Protein AF-A0A974N8X6-F1 (afdb_monomer)

Mean predicted aligned error: 13.6 Å

Foldseek 3Di:
DDDDDDDDDDDDDDDDPDPDPPPDDDDDDDDDDDDDWDWDWFAFPDDDDRFTFTATDQDDDDDDRPPVVVLPQPVDQDPVHCRLVQLVQQLCQLVLDVDDDSGNHPSQLVSQLVSCVVQVHHRRSDDDPVSQQSTWGAGDPTRTIGGGDD

Solvent-accessible surface area (backbone atoms only — not comparable to full-atom values): 9497 Å² total; per-residue (Å²): 141,88,83,89,88,81,91,82,86,83,83,84,77,80,83,78,82,73,83,71,78,71,78,75,81,76,87,67,78,88,80,83,80,71,62,90,88,55,64,37,80,40,51,32,52,75,52,55,96,80,30,29,22,65,39,58,38,84,69,82,86,88,83,75,73,44,49,57,62,77,64,42,74,75,84,66,72,46,94,92,55,59,36,49,36,33,48,41,52,22,33,36,69,58,72,42,42,94,75,78,83,39,51,42,44,72,68,52,32,51,29,38,22,52,43,23,50,77,67,78,43,83,56,77,39,67,82,42,71,72,56,54,49,75,32,30,32,56,28,74,88,67,74,37,52,21,33,44,65,135

pLDDT: mean 70.8, std 20.34, range [33.16, 97.25]

Sequence (150 aa):
MSVLKRVSSILAAGVLIVAGVMPSTASAAGLPECNTGWSVAVRVVGGSSEPRAYVPGYYSSGGWSTRSCWLDEDGVPRPWRKEVERLQVGLYYSNAISSWDGYFGPGTRNALVNFQSASGLYPDGVYGPNTGSVMTWREIYGGAKGRWIW

Radius of gyration: 24.1 Å; Cα contacts (8 Å, |Δi|>4): 226; chains: 1; bounding box: 39×34×100 Å

Structure (mmCIF, N/CA/C/O backbone):
data_AF-A0A974N8X6-F1
#
_entry.id   AF-A0A974N8X6-F1
#
loop_
_atom_site.group_PDB
_atom_site.id
_atom_site.type_symbol
_atom_site.label_atom_id
_atom_site.label_alt_id
_atom_site.label_comp_id
_atom_site.label_asym_id
_atom_site.label_entity_id
_atom_site.label_seq_id
_atom_site.pdbx_PDB_ins_code
_atom_site.Cartn_x
_atom_site.Cartn_y
_atom_site.Cartn_z
_atom_site.occupancy
_atom_site.B_iso_or_equiv
_atom_site.auth_seq_id
_atom_site.auth_comp_id
_atom_site.auth_asym_id
_atom_site.auth_atom_id
_atom_site.pdbx_PDB_model_num
ATOM 1 N N . MET A 1 1 ? -8.084 -8.195 80.123 1.00 40.22 1 MET A N 1
ATOM 2 C CA . MET A 1 1 ? -7.384 -9.366 79.543 1.00 40.22 1 MET A CA 1
ATOM 3 C C . MET A 1 1 ? -8.491 -10.330 79.133 1.00 40.22 1 MET A C 1
ATOM 5 O O . MET A 1 1 ? -9.248 -10.706 80.006 1.00 40.22 1 MET A O 1
ATOM 9 N N . SER A 1 2 ? -8.824 -10.550 77.861 1.00 40.88 2 SER A N 1
ATOM 10 C CA . SER A 1 2 ? -7.984 -11.116 76.797 1.00 40.88 2 SER A CA 1
ATOM 11 C C . SER A 1 2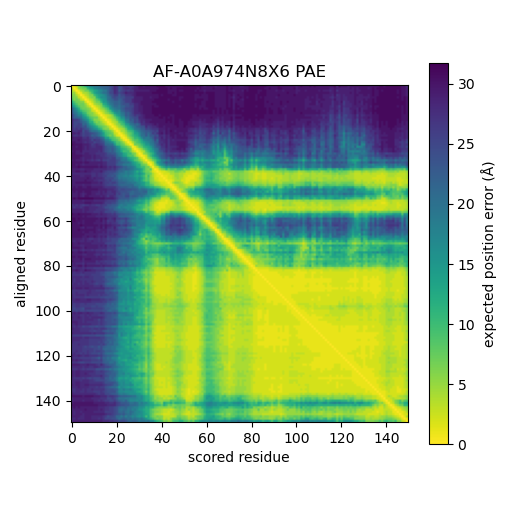 ? -8.536 -10.751 75.410 1.00 40.88 2 SER A C 1
ATOM 13 O O . SER A 1 2 ? -9.703 -10.413 75.255 1.00 40.88 2 SER A O 1
ATOM 15 N N . VAL A 1 3 ? -7.659 -10.820 74.418 1.00 36.00 3 VAL A N 1
ATOM 16 C CA . VAL A 1 3 ? -7.744 -10.253 73.069 1.00 36.00 3 VAL A CA 1
ATOM 17 C C . VAL A 1 3 ? -8.028 -11.341 72.003 1.00 36.00 3 VAL A C 1
ATOM 19 O O . VAL A 1 3 ? -7.472 -12.429 72.099 1.00 36.00 3 VAL A O 1
ATOM 22 N N . LEU A 1 4 ? -8.800 -10.968 70.963 1.00 41.47 4 LEU A N 1
ATOM 23 C CA . LEU A 1 4 ? -8.881 -11.469 69.563 1.00 41.47 4 LEU A CA 1
ATOM 24 C C . LEU A 1 4 ? -9.339 -12.907 69.218 1.00 41.47 4 LEU A C 1
ATOM 26 O O . LEU A 1 4 ? -8.750 -13.888 69.663 1.00 41.47 4 LEU A O 1
ATOM 30 N N . LYS A 1 5 ? -10.232 -12.972 68.203 1.00 33.16 5 LYS A N 1
ATOM 31 C CA . LYS A 1 5 ? -10.171 -13.704 66.893 1.00 33.16 5 LYS A CA 1
ATOM 32 C C . LYS A 1 5 ? -11.605 -14.108 66.477 1.00 33.16 5 LYS A C 1
ATOM 34 O O . LYS A 1 5 ? -12.352 -14.543 67.332 1.00 33.16 5 LYS A O 1
ATOM 39 N N . ARG A 1 6 ? -12.101 -14.060 65.236 1.00 42.81 6 ARG A N 1
ATOM 40 C CA . ARG A 1 6 ? -11.645 -13.710 63.877 1.00 42.81 6 ARG A CA 1
ATOM 41 C C . ARG A 1 6 ? -12.926 -13.466 63.050 1.00 42.81 6 ARG A C 1
ATOM 43 O O . ARG A 1 6 ? -13.922 -14.149 63.260 1.00 42.81 6 ARG A O 1
ATOM 50 N N . VAL A 1 7 ? -12.878 -12.511 62.128 1.00 45.28 7 VAL A N 1
ATOM 51 C CA . VAL A 1 7 ? -13.913 -12.217 61.120 1.00 45.28 7 VAL A CA 1
ATOM 52 C C . VAL A 1 7 ? -13.938 -13.332 60.066 1.00 45.28 7 VAL A C 1
ATOM 54 O O . VAL A 1 7 ? -12.864 -13.734 59.625 1.00 45.28 7 VAL A O 1
ATOM 57 N N . SER A 1 8 ? -15.122 -13.775 59.628 1.00 35.94 8 SER A N 1
ATOM 58 C CA . SER A 1 8 ? -15.296 -14.506 58.361 1.00 35.94 8 SER A CA 1
ATOM 59 C C . SER A 1 8 ? -16.607 -14.107 57.688 1.00 35.94 8 SER A C 1
ATOM 61 O O . SER A 1 8 ? -17.680 -14.611 58.007 1.00 35.94 8 SER A O 1
ATOM 63 N N . SER A 1 9 ? -16.486 -13.175 56.750 1.00 35.69 9 SER A N 1
ATOM 64 C CA . SER A 1 9 ? -17.490 -12.829 55.750 1.00 35.69 9 SER A CA 1
ATOM 65 C C . SER A 1 9 ? -17.514 -13.917 54.673 1.00 35.69 9 SER A C 1
ATOM 67 O O . SER A 1 9 ? -16.452 -14.287 54.175 1.00 35.69 9 SER A O 1
ATOM 69 N N . ILE A 1 10 ? -18.691 -14.393 54.262 1.00 46.09 10 ILE A N 1
ATOM 70 C CA . ILE A 1 10 ? -18.834 -15.150 53.010 1.00 46.09 10 ILE A CA 1
ATOM 71 C C . ILE A 1 10 ? -19.739 -14.343 52.081 1.00 46.09 10 ILE A C 1
ATOM 73 O O . ILE A 1 10 ? -20.940 -14.211 52.298 1.00 46.09 10 ILE A O 1
ATOM 77 N N . LEU A 1 11 ? -19.096 -13.764 51.069 1.00 37.53 11 LEU A N 1
ATOM 78 C CA . LEU A 1 11 ? -19.697 -13.156 49.890 1.00 37.53 11 LEU A CA 1
ATOM 79 C C . LEU A 1 11 ? -20.269 -14.262 48.995 1.00 37.53 11 LEU A C 1
ATOM 81 O O . LEU A 1 11 ? -19.533 -15.155 48.585 1.00 37.53 11 LEU A O 1
ATOM 85 N N . ALA A 1 12 ? -21.544 -14.164 48.629 1.00 38.56 12 ALA A N 1
ATOM 86 C CA . ALA A 1 12 ? -22.088 -14.856 47.466 1.00 38.56 12 ALA A CA 1
ATOM 87 C C . ALA A 1 12 ? -22.294 -13.815 46.357 1.00 38.56 12 ALA A C 1
ATOM 89 O O . ALA A 1 12 ? -23.355 -13.206 46.246 1.00 38.56 12 ALA A O 1
ATOM 90 N N . ALA A 1 13 ? -21.244 -13.552 45.577 1.00 41.78 13 ALA A N 1
ATOM 91 C CA . ALA A 1 13 ? -21.352 -12.764 44.355 1.00 41.78 13 ALA A CA 1
ATOM 92 C C . ALA A 1 13 ? -21.772 -13.700 43.215 1.00 41.78 13 ALA A C 1
ATOM 94 O O . ALA A 1 13 ? -21.025 -14.600 42.832 1.00 41.78 13 ALA A O 1
ATOM 95 N N . GLY A 1 14 ? -22.990 -13.503 42.708 1.00 41.00 14 GLY A N 1
ATOM 96 C CA . GLY A 1 14 ? -23.483 -14.176 41.512 1.00 41.00 14 GLY A CA 1
ATOM 97 C C . GLY A 1 14 ? -22.620 -13.822 40.303 1.00 41.00 14 GLY A C 1
ATOM 98 O O . GLY A 1 14 ? -22.371 -12.650 40.025 1.00 41.00 14 GLY A O 1
ATOM 99 N N . VAL A 1 15 ? -22.151 -14.842 39.590 1.00 42.75 15 VAL A N 1
ATOM 100 C CA . VAL A 1 15 ? -21.428 -14.681 38.328 1.00 42.75 15 VAL A CA 1
ATOM 101 C C . VAL A 1 15 ? -22.442 -14.317 37.243 1.00 42.75 15 VAL A C 1
ATOM 103 O O . VAL A 1 15 ? -23.232 -15.151 36.809 1.00 42.75 15 VAL A O 1
ATOM 106 N N . LEU A 1 16 ? -22.427 -13.055 36.813 1.00 42.53 16 LEU A N 1
ATOM 107 C CA . LEU A 1 16 ? -23.046 -12.619 35.565 1.00 42.53 16 LEU A CA 1
ATOM 108 C C . LEU A 1 16 ? -22.215 -13.173 34.403 1.00 42.53 16 LEU A C 1
ATOM 110 O O . LEU A 1 16 ? -21.053 -12.810 34.229 1.00 42.53 16 LEU A O 1
ATOM 114 N N . ILE A 1 17 ? -22.817 -14.059 33.612 1.00 45.81 17 ILE A N 1
ATOM 115 C CA . ILE A 1 17 ? -22.254 -14.520 32.344 1.00 45.81 17 ILE A CA 1
ATOM 116 C C . ILE A 1 17 ? -22.316 -13.334 31.377 1.00 45.81 17 ILE A C 1
ATOM 118 O O . ILE A 1 17 ? -23.362 -13.039 30.803 1.00 45.81 17 ILE A O 1
ATOM 122 N N . VAL A 1 18 ? -21.200 -12.625 31.209 1.00 46.56 18 VAL A N 1
ATOM 123 C CA . VAL A 1 18 ? -21.026 -11.730 30.063 1.00 46.56 18 VAL A CA 1
ATOM 124 C C . VAL A 1 18 ? -20.925 -12.633 28.840 1.00 46.56 18 VAL A C 1
ATOM 126 O O . VAL A 1 18 ? -19.990 -13.425 28.730 1.00 46.56 18 VAL A O 1
ATOM 129 N N . ALA A 1 19 ? -21.909 -12.545 27.944 1.00 47.06 19 ALA A N 1
ATOM 130 C CA . ALA A 1 19 ? -21.824 -13.114 26.609 1.00 47.06 19 ALA A CA 1
ATOM 131 C C . ALA A 1 19 ? -20.601 -12.497 25.920 1.00 47.06 19 ALA A C 1
ATOM 133 O O . ALA A 1 19 ? -20.641 -11.369 25.430 1.00 47.06 19 ALA A O 1
ATOM 134 N N . GLY A 1 20 ? -19.480 -13.213 25.980 1.00 40.81 20 GLY A N 1
ATOM 135 C CA . GLY A 1 20 ? -18.255 -12.843 25.301 1.00 40.81 20 GLY A CA 1
ATOM 136 C C . GLY A 1 20 ? -18.544 -12.786 23.813 1.00 40.81 20 GLY A C 1
ATOM 137 O O . GLY A 1 20 ? -18.838 -13.806 23.192 1.00 40.81 20 GLY A O 1
ATOM 138 N N . VAL A 1 21 ? -18.475 -11.585 23.249 1.00 49.91 21 VAL A N 1
ATOM 139 C CA . VAL A 1 21 ? -18.302 -11.413 21.812 1.00 49.91 21 VAL A CA 1
ATOM 140 C C . VAL A 1 21 ? -17.025 -12.173 21.478 1.00 49.91 21 VAL A C 1
ATOM 142 O O . VAL A 1 21 ? -15.939 -11.792 21.915 1.00 49.91 21 VAL A O 1
ATOM 145 N N . MET A 1 22 ? -17.164 -13.314 20.806 1.00 52.12 22 MET A N 1
ATOM 146 C CA . MET A 1 22 ? -16.017 -14.094 20.367 1.00 52.12 22 MET A CA 1
ATOM 147 C C . MET A 1 22 ? -15.179 -13.179 19.465 1.00 52.12 22 MET A C 1
ATOM 149 O O . MET A 1 22 ? -15.739 -12.637 18.506 1.00 52.12 22 MET A O 1
ATOM 153 N N . PRO A 1 23 ? -13.879 -12.960 19.730 1.00 47.97 23 PRO A N 1
AT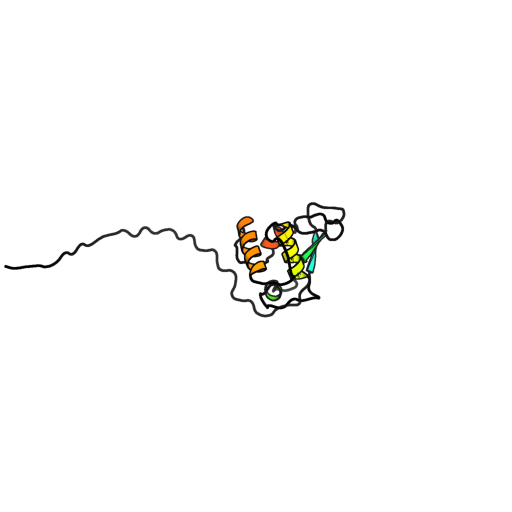OM 154 C CA . PRO A 1 23 ? -13.026 -12.34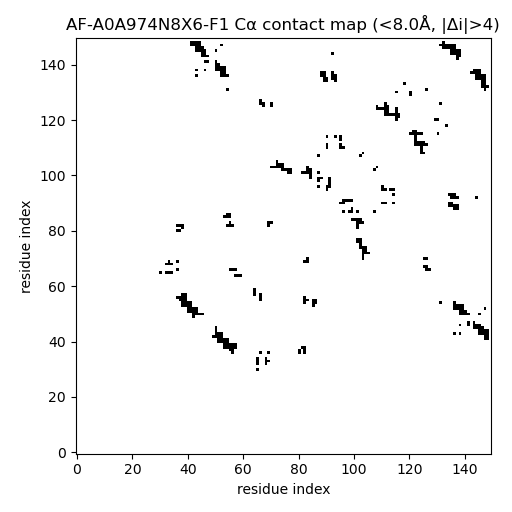7 18.731 1.00 47.97 23 PRO A CA 1
ATOM 155 C C . PRO A 1 23 ? -13.075 -13.249 17.498 1.00 47.97 23 PRO A C 1
ATOM 157 O O . PRO A 1 23 ? -12.805 -14.449 17.573 1.00 47.97 23 PRO A O 1
ATOM 160 N N . SER A 1 24 ? -13.514 -12.664 16.385 1.00 49.12 24 SER A N 1
ATOM 161 C CA . SER A 1 24 ? -13.488 -13.259 15.054 1.00 49.12 24 SER A CA 1
ATOM 162 C C . SER A 1 24 ? -12.180 -14.018 14.859 1.00 49.12 24 SER A C 1
ATOM 164 O O . SER A 1 24 ? -11.107 -13.482 15.141 1.00 49.12 24 SER A O 1
ATOM 166 N N . THR A 1 25 ? -12.300 -15.272 14.429 1.00 44.34 25 THR A N 1
ATOM 167 C CA . THR A 1 25 ? -11.205 -16.217 14.205 1.00 44.34 25 THR A CA 1
ATOM 168 C C . THR A 1 25 ? -9.977 -15.534 13.615 1.00 44.34 25 THR A C 1
ATOM 170 O O . THR A 1 25 ? -10.066 -14.887 12.573 1.00 44.34 25 THR A O 1
ATOM 173 N N . ALA A 1 26 ? -8.855 -15.704 14.310 1.00 44.62 26 ALA A N 1
ATOM 174 C CA . ALA A 1 26 ? -7.534 -15.232 13.938 1.00 44.62 26 ALA A CA 1
ATOM 175 C C . ALA A 1 26 ? -7.227 -15.435 12.445 1.00 44.62 26 ALA A C 1
ATOM 177 O O . ALA A 1 26 ? -7.424 -16.523 11.897 1.00 44.62 26 ALA A O 1
ATOM 178 N N . SER A 1 27 ? -6.678 -14.401 11.809 1.00 46.91 27 SER A N 1
ATOM 179 C CA . SER A 1 27 ? -6.047 -14.520 10.498 1.00 46.91 27 SER A CA 1
ATOM 180 C C . SER A 1 27 ? -4.794 -15.397 10.622 1.00 46.91 27 SER A C 1
ATOM 182 O O . SER A 1 27 ? -3.779 -14.953 11.140 1.00 46.91 27 SER A O 1
ATOM 184 N N . ALA A 1 28 ? -4.935 -16.649 10.180 1.00 40.69 28 ALA A N 1
ATOM 185 C CA . ALA A 1 28 ? -3.938 -17.591 9.661 1.00 40.69 28 ALA A CA 1
ATOM 186 C C . ALA A 1 28 ? -2.553 -17.687 10.344 1.00 40.69 28 ALA A C 1
ATOM 188 O O . ALA A 1 28 ? -1.730 -16.775 10.301 1.00 40.69 28 ALA A O 1
ATOM 189 N N . ALA A 1 29 ? -2.248 -18.896 10.834 1.00 37.62 29 ALA A N 1
ATOM 190 C CA . ALA A 1 29 ? -0.882 -19.387 11.007 1.00 37.62 29 ALA A CA 1
ATOM 191 C C . ALA A 1 29 ? -0.024 -19.062 9.768 1.00 37.62 29 ALA A C 1
ATOM 193 O O . ALA A 1 29 ? -0.511 -19.169 8.640 1.00 37.62 29 ALA A O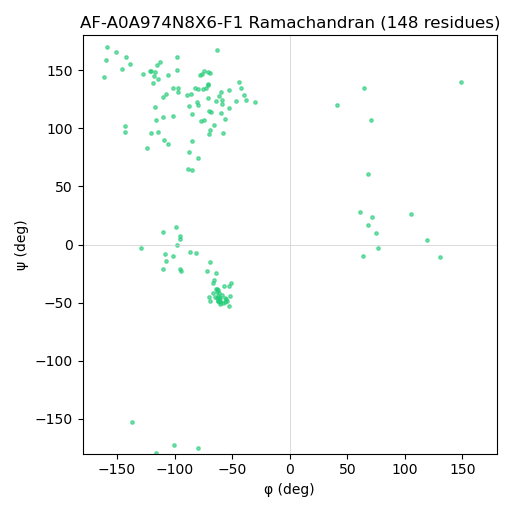 1
ATOM 194 N N . GLY A 1 30 ? 1.230 -18.655 9.998 1.00 43.19 30 GLY A N 1
ATOM 195 C CA . GLY A 1 30 ? 2.163 -18.238 8.949 1.00 43.19 30 GLY A CA 1
ATOM 196 C C . GLY A 1 30 ? 2.178 -19.225 7.785 1.00 43.19 30 GLY A C 1
ATOM 197 O O . GLY A 1 30 ? 2.379 -20.423 7.986 1.00 43.19 30 GLY A O 1
ATOM 198 N N . LEU A 1 31 ? 1.901 -18.729 6.578 1.00 39.66 31 LEU A N 1
ATOM 199 C CA . LEU A 1 31 ? 1.796 -19.583 5.403 1.00 39.66 31 LEU A CA 1
ATOM 200 C C . LEU A 1 31 ? 3.181 -19.814 4.779 1.00 39.66 31 LEU A C 1
ATOM 202 O O . LEU A 1 31 ? 3.903 -18.843 4.540 1.00 39.66 31 LEU A O 1
ATOM 206 N N . PRO A 1 32 ? 3.548 -21.078 4.507 1.00 46.06 32 PRO A N 1
ATOM 207 C CA . PRO A 1 32 ? 4.811 -21.438 3.890 1.00 46.06 32 PRO A CA 1
ATOM 208 C C . PRO A 1 32 ? 4.799 -21.191 2.370 1.00 46.06 32 PRO A C 1
ATOM 210 O O . PRO A 1 32 ? 3.790 -21.380 1.696 1.00 46.06 32 PRO A O 1
ATOM 213 N N . GLU A 1 33 ? 5.984 -20.808 1.889 1.00 43.88 33 GLU A N 1
ATOM 214 C CA . GLU A 1 33 ? 6.475 -20.677 0.508 1.00 43.88 33 GLU A CA 1
ATOM 215 C C . GLU A 1 33 ? 5.927 -19.538 -0.373 1.00 43.88 33 GLU A C 1
ATOM 217 O O . GLU A 1 33 ? 4.823 -19.534 -0.907 1.00 43.88 33 GLU A O 1
ATOM 222 N N . CYS A 1 34 ? 6.814 -18.563 -0.569 1.00 49.28 34 CYS A N 1
ATOM 223 C CA . CYS A 1 34 ? 6.620 -17.313 -1.280 1.00 49.28 34 CYS A CA 1
ATOM 224 C C . CYS A 1 34 ? 6.706 -17.451 -2.809 1.00 49.28 34 CYS A C 1
ATOM 226 O O . CYS A 1 34 ? 7.763 -17.780 -3.342 1.00 49.28 34 CYS A O 1
ATOM 228 N N . ASN A 1 35 ? 5.636 -17.103 -3.538 1.00 44.19 35 ASN A N 1
ATOM 229 C CA . ASN A 1 35 ? 5.619 -17.084 -5.011 1.00 44.19 35 ASN A CA 1
ATOM 230 C C . ASN A 1 35 ? 5.867 -15.682 -5.600 1.00 44.19 35 ASN A C 1
ATOM 232 O O . ASN A 1 35 ? 5.256 -14.711 -5.172 1.00 44.19 35 ASN A O 1
ATOM 236 N N . THR A 1 36 ? 6.735 -15.620 -6.616 1.00 48.12 36 THR A N 1
ATOM 237 C CA . THR A 1 36 ? 7.201 -14.504 -7.460 1.00 48.12 36 THR A CA 1
ATOM 238 C C . THR A 1 36 ? 6.212 -13.352 -7.719 1.00 48.12 36 THR A C 1
ATOM 240 O O . THR A 1 36 ? 5.113 -13.516 -8.237 1.00 48.12 36 THR A O 1
ATOM 243 N N . GLY A 1 37 ? 6.650 -12.150 -7.338 1.00 55.91 37 GLY A N 1
ATOM 244 C CA . GLY A 1 37 ? 5.891 -10.906 -7.277 1.00 55.91 37 GLY A CA 1
ATOM 245 C C . GLY A 1 37 ? 5.746 -10.151 -8.595 1.00 55.91 37 GLY A C 1
ATOM 246 O O . GLY A 1 37 ? 6.707 -9.939 -9.337 1.00 55.91 37 GLY A O 1
ATOM 247 N N . TRP A 1 38 ? 4.506 -9.730 -8.814 1.00 65.56 38 TRP A N 1
ATOM 248 C CA . TRP A 1 38 ? 4.046 -8.934 -9.937 1.00 65.56 38 TRP A CA 1
ATOM 249 C C . TRP A 1 38 ? 3.055 -7.881 -9.428 1.00 65.56 38 TRP A C 1
ATOM 251 O O . TRP A 1 38 ? 2.366 -8.088 -8.427 1.00 65.56 38 TRP A O 1
ATOM 261 N N . SER A 1 39 ? 2.915 -6.775 -10.155 1.00 75.50 39 SER A N 1
ATOM 262 C CA . SER A 1 39 ? 1.745 -5.892 -10.081 1.00 75.50 39 SER A CA 1
ATOM 263 C C . SER A 1 39 ? 0.770 -6.203 -11.197 1.00 75.50 39 SER A C 1
ATOM 265 O O . SER A 1 39 ? 1.194 -6.538 -12.302 1.00 75.50 39 SER A O 1
ATOM 267 N N . VAL A 1 40 ? -0.513 -5.975 -10.954 1.00 78.56 40 VAL A N 1
ATOM 268 C CA . VAL A 1 40 ? -1.553 -6.134 -11.974 1.00 78.56 40 VAL A CA 1
ATOM 269 C C . VAL A 1 40 ? -2.181 -4.785 -12.291 1.00 78.56 40 VAL A C 1
ATOM 271 O O . VAL A 1 40 ? -2.341 -3.940 -11.407 1.00 78.56 40 VAL A O 1
ATOM 274 N N . ALA A 1 41 ? -2.502 -4.569 -13.566 1.00 83.31 41 ALA A N 1
ATOM 275 C CA . ALA A 1 41 ? -3.290 -3.422 -13.987 1.00 83.31 41 ALA A CA 1
ATOM 276 C C . ALA A 1 41 ? -4.769 -3.728 -13.738 1.00 83.31 41 ALA A C 1
ATOM 278 O O . ALA A 1 41 ? -5.298 -4.708 -14.261 1.00 83.31 41 ALA A O 1
ATOM 279 N N . VAL A 1 42 ? -5.434 -2.887 -12.955 1.00 82.00 42 VAL A N 1
ATOM 280 C CA . VAL A 1 42 ? -6.848 -3.044 -12.606 1.00 82.00 42 VAL A CA 1
ATOM 281 C C . VAL A 1 42 ? -7.648 -1.841 -13.055 1.00 82.00 42 VAL A C 1
ATOM 283 O O . VAL A 1 42 ? -7.122 -0.731 -13.085 1.00 82.00 42 VAL A O 1
ATOM 286 N N . ARG A 1 43 ? -8.921 -2.051 -13.394 1.00 85.12 43 ARG A N 1
ATOM 287 C CA . ARG A 1 43 ? -9.839 -0.955 -13.708 1.00 85.12 43 ARG A CA 1
ATOM 288 C C . ARG A 1 43 ? -10.208 -0.211 -12.426 1.00 85.12 43 ARG A C 1
ATOM 290 O O . ARG A 1 43 ? -10.556 -0.842 -11.434 1.00 85.12 43 ARG A O 1
ATOM 297 N N . VAL A 1 44 ? -10.181 1.113 -12.450 1.00 84.56 44 VAL A N 1
ATOM 298 C CA . VAL A 1 44 ? -10.629 1.953 -11.339 1.00 84.56 44 VAL A CA 1
ATOM 299 C C . VAL A 1 44 ? -11.840 2.787 -11.741 1.00 84.56 44 VAL A C 1
ATOM 301 O O . VAL A 1 44 ? -12.069 3.061 -12.915 1.00 84.56 44 VAL A O 1
ATOM 304 N N . VAL A 1 45 ? -12.650 3.164 -10.760 1.00 80.31 45 VAL A N 1
ATOM 305 C CA . VAL A 1 45 ? -13.757 4.109 -10.929 1.00 80.31 45 VAL A CA 1
ATOM 306 C C . VAL A 1 45 ? -13.272 5.488 -10.501 1.00 80.31 45 VAL A C 1
ATOM 308 O O . VAL A 1 45 ? -12.710 5.614 -9.410 1.00 80.31 45 VAL A O 1
ATOM 311 N N . GLY A 1 46 ? -13.520 6.507 -11.330 1.00 73.50 46 GLY A N 1
ATOM 312 C CA . GLY A 1 46 ? -13.265 7.910 -10.983 1.00 73.50 46 GLY A CA 1
ATOM 313 C C . GLY A 1 46 ? -12.260 8.679 -11.851 1.00 73.50 46 GLY A C 1
ATOM 314 O O . GLY A 1 46 ? -12.027 9.842 -11.535 1.00 73.50 46 GLY A O 1
ATOM 315 N N . GLY A 1 47 ? -11.699 8.111 -12.928 1.00 63.50 47 GLY A N 1
ATOM 316 C CA . GLY A 1 47 ? -10.844 8.879 -13.851 1.00 63.50 47 GLY A CA 1
ATOM 317 C C . GLY A 1 47 ? -11.071 8.624 -15.343 1.00 63.50 47 GLY A C 1
ATOM 318 O O . GLY A 1 47 ? -12.211 8.403 -15.756 1.00 63.50 47 GLY A O 1
ATOM 319 N N . SER A 1 48 ? -10.034 8.829 -16.164 1.00 63.44 48 SER A N 1
ATOM 320 C CA . SER A 1 48 ? -10.167 9.132 -17.604 1.00 63.44 48 SER A CA 1
ATOM 321 C C . SER A 1 48 ? -10.428 7.898 -18.486 1.00 63.44 48 SER A C 1
ATOM 323 O O . SER A 1 48 ? -10.654 6.799 -17.990 1.00 63.44 48 SER A O 1
ATOM 325 N N . SER A 1 49 ? -10.462 8.068 -19.816 1.00 59.94 49 SER A N 1
ATOM 326 C CA . SER A 1 49 ? -10.612 6.968 -20.780 1.00 59.94 49 SER A CA 1
ATOM 327 C C . SER A 1 49 ? -9.561 5.878 -20.523 1.00 59.94 49 SER A C 1
ATOM 329 O O . SER A 1 49 ? -8.369 6.145 -20.627 1.00 59.94 49 SER A O 1
ATOM 331 N N . GLU A 1 50 ? -10.028 4.670 -20.189 1.00 66.69 50 GLU A N 1
ATOM 332 C CA . GLU A 1 50 ? -9.242 3.532 -19.671 1.00 66.69 50 GLU A CA 1
ATOM 333 C C . GLU A 1 50 ? -8.659 3.742 -18.261 1.00 66.69 50 GLU A C 1
ATOM 335 O O . GLU A 1 50 ? -7.442 3.644 -18.068 1.00 66.69 50 GLU A O 1
ATOM 340 N N . PRO A 1 51 ? -9.515 3.949 -17.242 1.00 74.38 51 PRO A N 1
ATOM 341 C CA . PRO A 1 51 ? -9.063 4.249 -1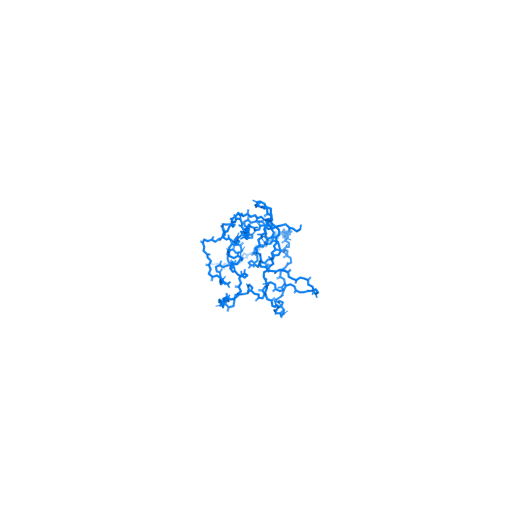5.893 1.00 74.38 51 PRO A CA 1
ATOM 342 C C . PRO A 1 51 ? -8.432 2.988 -15.308 1.00 74.38 51 PRO A C 1
ATOM 344 O O . PRO A 1 51 ? -9.118 2.078 -14.838 1.00 74.38 51 PRO A O 1
ATOM 347 N N . ARG A 1 52 ? -7.111 2.875 -15.423 1.00 85.44 52 ARG A N 1
ATOM 348 C CA . ARG A 1 52 ? -6.333 1.740 -14.932 1.00 85.44 52 ARG A CA 1
ATOM 349 C C . ARG A 1 52 ? -5.340 2.211 -13.894 1.00 85.44 52 ARG A C 1
ATOM 351 O O . ARG A 1 52 ? -4.678 3.221 -14.104 1.00 85.44 52 ARG A O 1
ATOM 358 N N . ALA A 1 53 ? -5.182 1.439 -12.828 1.00 86.88 53 ALA A N 1
ATOM 359 C CA . ALA A 1 53 ? -4.131 1.618 -11.835 1.00 86.88 53 ALA A CA 1
ATOM 360 C C . ALA A 1 53 ? -3.277 0.354 -11.735 1.00 86.88 53 ALA A C 1
ATOM 362 O O . ALA A 1 53 ? -3.777 -0.755 -11.931 1.00 86.88 53 ALA A O 1
ATOM 363 N N . TYR A 1 54 ? -1.995 0.509 -11.400 1.00 85.00 54 TYR A N 1
ATOM 364 C CA . TYR A 1 54 ? -1.190 -0.632 -10.976 1.00 85.00 54 TYR A CA 1
ATOM 365 C C . TYR A 1 54 ? -1.337 -0.834 -9.474 1.00 85.00 54 TYR A C 1
ATOM 367 O O . TYR A 1 54 ? -0.931 0.021 -8.689 1.00 85.00 54 TYR A O 1
ATOM 375 N N . VAL A 1 55 ? -1.843 -1.999 -9.089 1.00 85.25 55 VAL A N 1
ATOM 376 C CA . VAL A 1 55 ? -1.939 -2.426 -7.689 1.00 85.25 55 VAL A CA 1
ATOM 377 C C . VAL A 1 55 ? -0.994 -3.605 -7.452 1.00 85.25 55 VAL A C 1
ATOM 379 O O . VAL A 1 55 ? -0.635 -4.300 -8.415 1.00 85.25 55 VAL A O 1
ATOM 382 N N . PRO A 1 56 ? -0.561 -3.865 -6.206 1.00 83.25 56 PRO A N 1
ATOM 383 C CA . PRO A 1 56 ? 0.166 -5.096 -5.905 1.00 83.25 56 PRO A CA 1
ATOM 384 C C . PRO A 1 56 ? -0.639 -6.309 -6.404 1.00 83.25 56 PRO A C 1
ATOM 386 O O . PRO A 1 56 ? -1.852 -6.364 -6.223 1.00 83.25 56 PRO A O 1
ATOM 389 N N . GLY A 1 57 ? -0.015 -7.254 -7.107 1.00 69.69 57 GLY A N 1
ATOM 390 C CA . GLY A 1 57 ? -0.712 -8.302 -7.860 1.00 69.69 57 GLY A CA 1
ATOM 391 C C . GLY A 1 57 ? -1.421 -9.345 -6.999 1.00 69.69 57 GLY A C 1
ATOM 392 O O . GLY A 1 57 ? -0.979 -9.664 -5.900 1.00 69.69 57 GLY A O 1
ATOM 393 N N . TYR A 1 58 ? -2.546 -9.867 -7.493 1.00 57.22 58 TYR A N 1
ATOM 394 C CA . TYR A 1 58 ? -3.255 -11.044 -6.972 1.00 57.22 58 TYR A CA 1
ATOM 395 C C . TYR A 1 58 ? -3.296 -12.060 -8.110 1.00 57.22 58 TYR A C 1
ATOM 397 O O . TYR A 1 58 ? -4.130 -11.924 -9.000 1.00 57.22 58 TYR A O 1
ATOM 405 N N . TYR A 1 59 ? -2.367 -13.016 -8.160 1.00 50.09 59 TYR A N 1
ATOM 406 C CA . TYR A 1 59 ? -2.467 -14.096 -9.141 1.00 50.09 59 TYR A CA 1
ATOM 407 C C . TYR A 1 59 ? -3.008 -15.346 -8.452 1.00 50.09 59 TYR A C 1
ATOM 409 O O . TYR A 1 59 ? -2.354 -15.929 -7.591 1.00 50.09 59 TYR A O 1
ATOM 417 N N . SER A 1 60 ? -4.238 -15.706 -8.812 1.00 45.91 60 SER A N 1
ATOM 418 C CA . SER A 1 60 ? -4.908 -16.944 -8.426 1.00 45.91 60 SER A CA 1
ATOM 419 C C . SER A 1 60 ? -4.994 -17.828 -9.665 1.00 45.91 60 SER A C 1
ATOM 421 O O . SER A 1 60 ? -5.949 -17.761 -10.433 1.00 45.91 60 SER A O 1
ATOM 423 N N . SER A 1 61 ? -3.975 -18.650 -9.879 1.00 40.75 61 SER A N 1
ATOM 424 C CA . SER A 1 61 ? -4.125 -19.866 -10.673 1.00 40.75 61 SER A CA 1
ATOM 425 C C . SER A 1 61 ? -3.671 -21.036 -9.801 1.00 40.75 61 SER A C 1
ATOM 427 O O . SER A 1 61 ? -2.514 -21.444 -9.847 1.00 40.75 61 SER A O 1
ATOM 429 N N . GLY A 1 62 ? -4.571 -21.532 -8.946 1.00 45.75 62 GLY A N 1
ATOM 430 C CA . GLY A 1 62 ? -4.392 -22.843 -8.309 1.00 45.75 62 GLY A CA 1
ATOM 431 C C . GLY A 1 62 ? -3.981 -22.902 -6.832 1.00 45.75 62 GLY A C 1
ATOM 432 O O . GLY A 1 62 ? -3.442 -23.926 -6.432 1.00 45.75 62 GLY A O 1
ATOM 433 N N . GLY A 1 63 ? -4.279 -21.893 -6.000 1.00 46.50 63 GLY A N 1
ATOM 434 C CA . GLY A 1 63 ? -4.578 -22.186 -4.583 1.00 46.50 63 GLY A CA 1
ATOM 435 C C . GLY A 1 63 ? -3.877 -21.406 -3.471 1.00 46.50 63 GLY A C 1
ATOM 436 O O . GLY A 1 63 ? -4.353 -21.493 -2.347 1.00 46.50 63 GLY A O 1
ATOM 437 N N . TRP A 1 64 ? -2.840 -20.598 -3.711 1.00 45.56 64 TRP A N 1
ATOM 438 C CA . TRP A 1 64 ? -2.178 -19.866 -2.613 1.00 45.56 64 TRP A CA 1
ATOM 439 C C . TRP A 1 64 ? -1.731 -18.471 -3.064 1.00 45.56 64 TRP A C 1
ATOM 441 O O . TRP A 1 64 ? -0.738 -18.310 -3.768 1.00 45.56 64 TRP A O 1
ATOM 451 N N . SER A 1 65 ? -2.486 -17.432 -2.691 1.00 50.59 65 SER A N 1
ATOM 452 C CA . SER A 1 65 ? -2.130 -16.037 -2.975 1.00 50.59 65 SER A CA 1
ATOM 453 C C . SER A 1 65 ? -1.187 -15.497 -1.894 1.00 50.59 65 SER A C 1
ATOM 455 O O . SER A 1 65 ? -1.636 -14.916 -0.907 1.00 50.59 65 SER A O 1
ATOM 457 N N . THR A 1 66 ? 0.124 -15.659 -2.063 1.00 47.75 66 THR A N 1
ATOM 458 C CA . THR A 1 66 ? 1.128 -15.172 -1.100 1.00 47.75 66 THR A CA 1
ATOM 459 C C . THR A 1 66 ? 1.491 -13.701 -1.347 1.00 47.75 66 THR A C 1
ATOM 461 O O . THR A 1 66 ? 2.628 -13.384 -1.699 1.00 47.75 66 THR A O 1
ATOM 464 N N . ARG A 1 67 ? 0.530 -12.772 -1.180 1.00 55.28 67 ARG A N 1
ATOM 465 C CA . ARG A 1 67 ? 0.851 -11.325 -1.102 1.00 55.28 67 ARG A CA 1
ATOM 466 C C . ARG A 1 67 ? 1.661 -11.002 0.156 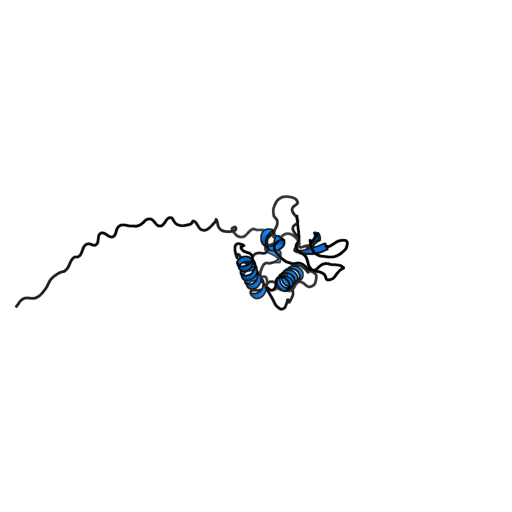1.00 55.28 67 ARG A C 1
ATOM 468 O O . ARG A 1 67 ? 2.488 -10.097 0.102 1.00 55.28 67 ARG A O 1
ATOM 475 N N . SER A 1 68 ? 1.439 -11.763 1.232 1.00 54.78 68 SER A N 1
ATOM 476 C CA . SER A 1 68 ? 2.137 -11.632 2.515 1.00 54.78 68 SER A CA 1
ATOM 477 C C . SER A 1 68 ? 3.649 -11.668 2.310 1.00 54.78 68 SER A C 1
ATOM 479 O O . SER A 1 68 ? 4.308 -10.678 2.552 1.00 54.78 68 SER A O 1
ATOM 481 N N . CYS A 1 69 ? 4.158 -12.691 1.630 1.00 56.09 69 CYS A N 1
ATOM 482 C CA . CYS A 1 69 ? 5.584 -12.891 1.365 1.00 56.09 69 CYS A CA 1
ATOM 483 C C . CYS A 1 69 ? 6.390 -11.723 0.761 1.00 56.09 69 CYS A C 1
ATOM 485 O O . CYS A 1 69 ? 7.590 -11.615 1.001 1.00 56.09 69 CYS A O 1
ATOM 487 N N . TRP A 1 70 ? 5.793 -10.876 -0.088 1.00 60.56 70 TRP A N 1
ATOM 488 C CA . TRP A 1 70 ? 6.518 -9.739 -0.698 1.00 60.56 70 TRP A CA 1
ATOM 489 C C . TRP A 1 70 ? 6.342 -8.437 0.067 1.00 60.56 70 TRP A C 1
ATOM 491 O O . TRP A 1 70 ? 7.160 -7.532 -0.092 1.00 60.56 70 TRP A O 1
ATOM 501 N N . LEU A 1 71 ? 5.264 -8.362 0.840 1.00 69.88 71 LEU A N 1
ATOM 502 C CA . LEU A 1 71 ? 4.941 -7.289 1.767 1.00 69.88 71 LEU A CA 1
ATOM 503 C C . LEU A 1 71 ? 5.329 -7.680 3.201 1.00 69.88 71 LEU A C 1
ATOM 505 O O . LEU A 1 71 ? 4.878 -7.052 4.153 1.00 69.88 71 LEU A O 1
ATOM 509 N N . ASP A 1 72 ? 6.137 -8.728 3.354 1.00 62.88 72 ASP A N 1
ATOM 510 C CA . ASP A 1 72 ? 6.734 -9.087 4.623 1.00 62.88 72 ASP A CA 1
ATOM 511 C C . ASP A 1 72 ? 7.859 -8.104 4.928 1.00 62.88 72 ASP A C 1
ATOM 513 O O . ASP A 1 72 ? 8.504 -7.529 4.047 1.00 62.88 72 ASP A O 1
ATOM 517 N N . GLU A 1 73 ? 8.055 -7.892 6.219 1.00 65.88 73 GLU A N 1
ATOM 518 C CA . GLU A 1 73 ? 8.991 -6.926 6.763 1.00 65.88 73 GLU A CA 1
ATOM 519 C C . GLU A 1 73 ? 10.409 -7.506 6.723 1.00 65.88 73 GLU A C 1
ATOM 521 O O . GLU A 1 73 ? 10.927 -7.980 7.729 1.00 65.88 73 GLU A O 1
ATOM 526 N N . ASP A 1 74 ? 11.012 -7.556 5.532 1.00 63.62 74 ASP A N 1
ATOM 527 C CA . ASP A 1 74 ? 12.307 -8.216 5.311 1.00 63.62 74 ASP A CA 1
ATOM 528 C C . ASP A 1 74 ? 13.513 -7.266 5.315 1.00 63.62 74 ASP A C 1
ATOM 530 O O . ASP A 1 74 ? 14.652 -7.706 5.190 1.00 63.62 74 ASP A O 1
ATOM 534 N N . GLY A 1 75 ? 13.305 -5.963 5.496 1.00 63.47 75 GLY A N 1
ATOM 535 C CA . GLY A 1 75 ? 14.397 -4.983 5.499 1.00 63.47 75 GLY A CA 1
ATOM 536 C C . GLY A 1 75 ? 14.952 -4.606 4.124 1.00 63.47 75 GLY A C 1
ATOM 537 O O . GLY A 1 75 ? 15.847 -3.763 4.077 1.00 63.47 75 GLY A O 1
ATOM 538 N N . VAL A 1 76 ? 14.491 -5.205 3.015 1.00 63.69 76 VAL A N 1
ATOM 539 C CA . VAL A 1 76 ? 15.214 -5.137 1.732 1.00 63.69 76 VAL A CA 1
ATOM 540 C C . VAL A 1 76 ? 14.485 -4.266 0.701 1.00 63.69 76 VAL A C 1
ATOM 542 O O . VAL A 1 76 ? 13.470 -4.685 0.136 1.00 63.69 76 VAL A O 1
ATOM 545 N N . PRO A 1 77 ? 15.018 -3.077 0.350 1.00 64.88 77 PRO A N 1
ATOM 546 C CA . PRO A 1 77 ? 14.560 -2.339 -0.821 1.00 64.88 77 PRO A CA 1
ATOM 547 C C . PRO A 1 77 ? 14.757 -3.186 -2.077 1.00 64.88 77 PRO A C 1
ATOM 549 O O . PRO A 1 77 ? 15.837 -3.730 -2.312 1.00 64.88 77 PRO A O 1
ATOM 552 N N . ARG A 1 78 ? 13.728 -3.289 -2.918 1.00 69.69 78 ARG A N 1
ATOM 553 C CA . ARG A 1 78 ? 13.788 -4.089 -4.147 1.00 69.69 78 ARG A CA 1
ATOM 554 C C . ARG A 1 78 ? 13.675 -3.175 -5.377 1.00 69.69 78 ARG A C 1
ATOM 556 O O . ARG A 1 78 ? 12.563 -2.857 -5.783 1.00 69.69 78 ARG A O 1
ATOM 563 N N . PRO A 1 79 ? 14.791 -2.772 -6.021 1.00 68.75 79 PRO A N 1
ATOM 564 C CA . PRO A 1 79 ? 14.791 -1.762 -7.092 1.00 68.75 79 PRO A CA 1
ATOM 565 C C . PRO A 1 79 ? 13.884 -2.094 -8.286 1.00 68.75 79 PRO A C 1
ATOM 567 O O . PRO A 1 79 ? 13.253 -1.215 -8.871 1.00 68.75 79 PRO A O 1
ATOM 570 N N . TRP A 1 80 ? 13.795 -3.380 -8.629 1.00 68.94 80 TRP A N 1
ATOM 571 C CA . TRP A 1 80 ? 13.019 -3.892 -9.763 1.00 68.94 80 TRP A CA 1
ATOM 572 C C . TRP A 1 80 ? 11.551 -4.165 -9.425 1.00 68.94 80 TRP A C 1
ATOM 574 O O . TRP A 1 80 ? 10.765 -4.521 -10.301 1.00 68.94 80 TRP A O 1
ATOM 584 N N . ARG A 1 81 ? 11.180 -4.047 -8.148 1.00 69.75 81 ARG A N 1
ATOM 585 C CA . ARG A 1 81 ? 9.887 -4.467 -7.615 1.00 69.75 81 ARG A CA 1
ATOM 586 C C . ARG A 1 81 ? 9.166 -3.251 -7.086 1.00 69.75 81 ARG A C 1
ATOM 588 O O . ARG A 1 81 ? 9.637 -2.532 -6.215 1.00 69.75 81 ARG A O 1
ATOM 595 N N . LYS A 1 82 ? 8.025 -2.984 -7.694 1.00 81.62 82 LYS A N 1
ATOM 596 C CA . LYS A 1 82 ? 7.281 -1.742 -7.511 1.00 81.62 82 LYS A CA 1
ATOM 597 C C . LYS A 1 82 ? 5.992 -1.986 -6.728 1.00 81.62 82 LYS A C 1
ATOM 599 O O . LYS A 1 82 ? 5.136 -1.121 -6.678 1.00 81.62 82 LYS A O 1
ATOM 604 N N . GLU A 1 83 ? 5.807 -3.170 -6.147 1.00 82.44 83 GLU A N 1
ATOM 605 C CA . GLU A 1 83 ? 4.613 -3.563 -5.392 1.00 82.44 83 GLU A CA 1
ATOM 606 C C . GLU A 1 83 ? 4.500 -2.803 -4.071 1.00 82.44 83 GLU A C 1
ATOM 608 O O . GLU A 1 83 ? 3.447 -2.230 -3.805 1.00 82.44 83 GLU A O 1
ATOM 613 N N . VAL A 1 84 ? 5.577 -2.747 -3.277 1.00 86.19 84 VAL A N 1
ATOM 614 C CA . VAL A 1 84 ? 5.600 -1.967 -2.028 1.00 86.19 84 VAL A CA 1
ATOM 615 C C . VAL A 1 84 ? 5.420 -0.486 -2.335 1.00 86.19 84 VAL A C 1
ATOM 617 O O . VAL A 1 84 ? 4.569 0.162 -1.737 1.00 86.19 84 VAL A O 1
ATOM 620 N N . GLU A 1 85 ? 6.146 0.026 -3.333 1.00 88.44 85 GLU A N 1
ATOM 621 C CA . GLU A 1 85 ? 5.994 1.408 -3.789 1.00 88.44 85 GLU A CA 1
ATOM 622 C C . GLU A 1 85 ? 4.541 1.694 -4.196 1.00 88.44 85 GLU A C 1
ATOM 624 O O . GLU A 1 85 ? 3.960 2.676 -3.753 1.00 88.44 85 GLU A O 1
ATOM 629 N N . ARG A 1 86 ? 3.897 0.805 -4.961 1.00 89.06 86 ARG A N 1
ATOM 630 C CA . ARG A 1 86 ? 2.481 0.952 -5.338 1.00 89.06 86 ARG A CA 1
ATOM 631 C C . ARG A 1 86 ? 1.555 0.943 -4.134 1.00 89.06 86 ARG A C 1
ATOM 633 O O . ARG A 1 86 ? 0.647 1.767 -4.085 1.00 89.06 86 ARG A O 1
ATOM 640 N N . LEU A 1 87 ? 1.766 0.038 -3.178 1.00 90.62 87 LEU A N 1
ATOM 641 C CA . LEU A 1 87 ? 0.993 0.012 -1.940 1.00 90.62 87 LEU A CA 1
ATOM 642 C C . LEU A 1 87 ? 1.121 1.340 -1.189 1.00 90.62 87 LEU A C 1
ATOM 644 O O . LEU A 1 87 ? 0.114 1.933 -0.814 1.00 90.62 87 LEU A O 1
ATOM 648 N N . GLN A 1 88 ? 2.347 1.808 -0.984 1.00 93.06 88 GLN A N 1
ATOM 649 C CA . GLN A 1 88 ? 2.603 3.050 -0.272 1.00 93.06 88 GLN A CA 1
ATOM 650 C C . GLN A 1 88 ? 2.025 4.257 -1.028 1.00 93.06 88 GLN A C 1
ATOM 652 O O . GLN A 1 88 ? 1.404 5.122 -0.422 1.00 93.06 88 GLN A O 1
ATOM 657 N N . VAL A 1 89 ? 2.100 4.275 -2.359 1.00 92.81 89 VAL A N 1
ATOM 658 C CA . VAL A 1 89 ? 1.409 5.273 -3.187 1.00 92.81 89 VAL A CA 1
ATOM 659 C C . VAL A 1 89 ? -0.110 5.227 -2.962 1.00 92.81 89 VAL A C 1
ATOM 661 O O . VAL A 1 89 ? -0.739 6.272 -2.808 1.00 92.81 89 VAL A O 1
ATOM 664 N N . GLY A 1 90 ? -0.719 4.041 -2.895 1.00 93.75 90 GLY A N 1
ATOM 665 C CA . GLY A 1 90 ? -2.144 3.897 -2.578 1.00 93.75 90 GLY A CA 1
ATOM 666 C C . GLY A 1 90 ? -2.501 4.399 -1.172 1.00 93.75 90 GLY A C 1
ATOM 667 O O . GLY A 1 90 ? -3.495 5.106 -0.990 1.00 93.75 90 GLY A O 1
ATOM 668 N N . LEU A 1 91 ? -1.655 4.110 -0.181 1.00 95.69 91 LEU A N 1
ATOM 669 C CA . LEU A 1 91 ? -1.778 4.642 1.179 1.00 95.69 91 LEU A CA 1
ATOM 670 C C . LEU A 1 91 ? -1.669 6.171 1.192 1.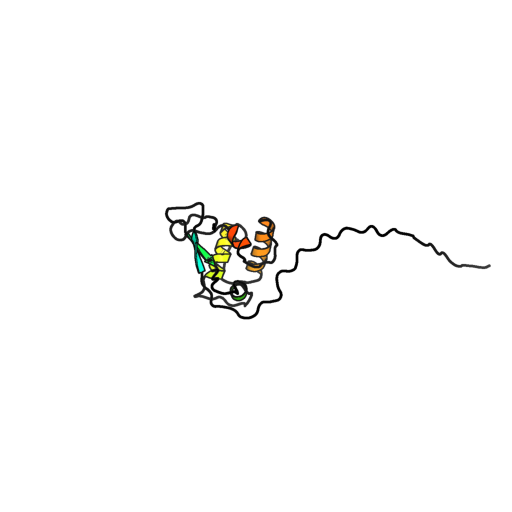00 95.69 91 LEU A C 1
ATOM 672 O O . LEU A 1 91 ? -2.465 6.828 1.859 1.00 95.69 91 LEU A O 1
ATOM 676 N N . TYR A 1 92 ? -0.751 6.746 0.415 1.00 95.50 92 TYR A N 1
ATOM 677 C CA . TYR A 1 92 ? -0.597 8.193 0.282 1.00 95.50 92 TYR A CA 1
ATOM 678 C C . TYR A 1 92 ? -1.872 8.841 -0.270 1.00 95.50 92 TYR A C 1
ATOM 680 O O . TYR A 1 92 ? -2.423 9.756 0.337 1.00 95.50 92 TYR A O 1
ATOM 688 N N . TYR A 1 93 ? -2.423 8.310 -1.367 1.00 93.12 93 TYR A N 1
ATOM 689 C CA . TYR A 1 93 ? -3.672 8.830 -1.942 1.00 93.12 93 TYR A CA 1
ATOM 690 C C . TYR A 1 93 ? -4.915 8.574 -1.089 1.00 93.12 93 TYR A C 1
ATOM 692 O O . TYR A 1 93 ? -5.947 9.216 -1.304 1.00 93.12 93 TYR A O 1
ATOM 700 N N . SER A 1 94 ? -4.803 7.672 -0.119 1.00 94.19 94 SER A N 1
ATOM 701 C CA . SER A 1 94 ? -5.824 7.394 0.890 1.00 94.19 94 SER A CA 1
ATOM 702 C C . SER A 1 94 ? -5.593 8.163 2.200 1.00 94.19 94 SER A C 1
ATOM 704 O O . SER A 1 94 ? -6.315 7.934 3.164 1.00 94.19 94 SER A O 1
ATOM 706 N N . ASN A 1 95 ? -4.623 9.089 2.238 1.00 94.94 95 ASN A N 1
ATOM 707 C CA . ASN A 1 95 ? -4.235 9.899 3.402 1.00 94.94 95 ASN A CA 1
ATOM 708 C C . ASN A 1 95 ? -3.730 9.091 4.614 1.00 94.94 95 ASN A C 1
ATOM 710 O O . ASN A 1 95 ? -3.862 9.531 5.753 1.00 94.94 95 ASN A O 1
ATOM 714 N N . ALA A 1 96 ? -3.152 7.912 4.382 1.00 95.69 96 ALA A N 1
ATOM 715 C CA . ALA A 1 96 ? -2.619 7.046 5.435 1.00 95.69 96 ALA A CA 1
ATOM 716 C C . ALA A 1 96 ? -1.110 7.236 5.682 1.00 95.69 96 ALA A C 1
ATOM 718 O O . ALA A 1 96 ? -0.624 6.891 6.757 1.00 95.69 96 ALA A O 1
ATOM 719 N N . ILE A 1 97 ? -0.375 7.790 4.710 1.00 95.88 97 ILE A N 1
ATOM 720 C CA . ILE A 1 97 ? 1.047 8.168 4.821 1.00 95.88 97 ILE A CA 1
ATOM 721 C C . ILE A 1 97 ? 1.319 9.473 4.066 1.00 95.88 97 ILE A C 1
ATOM 723 O O . ILE A 1 97 ? 0.547 9.851 3.188 1.00 95.88 97 ILE A O 1
ATOM 727 N N . SER A 1 98 ? 2.432 10.145 4.373 1.00 94.56 98 SER A N 1
ATOM 728 C CA . SER A 1 98 ? 2.861 11.394 3.718 1.00 94.56 98 SER A CA 1
ATOM 729 C C . SER A 1 98 ? 4.060 11.236 2.775 1.00 94.56 98 SER A C 1
ATOM 731 O O . SER A 1 98 ? 4.320 12.126 1.967 1.00 94.56 98 SER A O 1
ATOM 733 N N . SER A 1 99 ? 4.776 10.114 2.848 1.00 92.94 99 SER A N 1
ATOM 734 C CA . SER A 1 99 ? 5.919 9.780 1.997 1.00 92.94 99 SER A CA 1
ATOM 735 C C . SER A 1 99 ? 6.042 8.265 1.839 1.00 92.94 99 SER A C 1
ATOM 737 O O . SER A 1 99 ? 5.402 7.506 2.566 1.00 92.94 99 SER A O 1
ATOM 739 N N . TRP A 1 100 ? 6.846 7.824 0.873 1.00 91.56 100 TRP A N 1
ATOM 740 C CA . TRP A 1 100 ? 7.106 6.413 0.613 1.00 91.56 100 TRP A CA 1
ATOM 741 C C . TRP A 1 100 ? 8.540 6.201 0.134 1.00 91.56 100 TRP A C 1
ATOM 743 O O . TRP A 1 100 ? 9.139 7.085 -0.477 1.00 91.56 100 TRP A O 1
ATOM 753 N N . ASP A 1 101 ? 9.081 5.024 0.419 1.00 88.81 101 ASP A N 1
ATOM 754 C CA . ASP A 1 101 ? 10.486 4.658 0.209 1.00 88.81 101 ASP A CA 1
ATOM 755 C C . ASP A 1 101 ? 10.653 3.329 -0.552 1.00 88.81 101 ASP A C 1
ATOM 757 O O . ASP A 1 101 ? 11.767 2.923 -0.876 1.00 88.81 101 ASP A O 1
ATOM 761 N N . GLY A 1 102 ? 9.548 2.647 -0.869 1.00 86.75 102 GLY A N 1
ATOM 762 C CA . GLY A 1 102 ? 9.547 1.319 -1.475 1.00 86.75 102 GLY A CA 1
ATOM 763 C C . GLY A 1 102 ? 9.903 0.196 -0.499 1.00 86.75 102 GLY A C 1
ATOM 764 O O . GLY A 1 102 ? 10.091 -0.938 -0.944 1.00 86.75 102 GLY A O 1
ATOM 765 N N . TYR A 1 103 ? 9.982 0.484 0.804 1.00 85.75 103 TYR A N 1
ATOM 766 C CA . TYR A 1 103 ? 10.319 -0.468 1.853 1.00 85.75 103 TYR A CA 1
ATOM 767 C C . TYR A 1 103 ? 9.099 -0.835 2.714 1.00 85.75 103 TYR A C 1
ATOM 769 O O . TYR A 1 103 ? 8.364 0.013 3.229 1.00 85.75 103 TYR A O 1
ATOM 777 N N . PHE A 1 104 ? 8.861 -2.137 2.892 1.00 83.94 104 PHE A N 1
ATOM 778 C CA . PHE A 1 104 ? 7.808 -2.598 3.789 1.00 83.94 104 PHE A CA 1
ATOM 779 C C . PHE A 1 104 ? 8.367 -2.714 5.206 1.00 83.94 104 PHE A C 1
ATOM 781 O O . PHE A 1 104 ? 8.737 -3.787 5.657 1.00 83.94 104 PHE A O 1
ATOM 788 N N . GLY A 1 105 ? 8.467 -1.580 5.894 1.00 86.00 105 GLY A N 1
ATOM 789 C CA . GLY A 1 105 ? 8.881 -1.515 7.295 1.00 86.00 105 GLY A CA 1
ATOM 790 C C . GLY A 1 105 ? 7.725 -1.348 8.283 1.00 86.00 105 GLY A C 1
ATOM 791 O O . GLY A 1 105 ? 6.557 -1.285 7.876 1.00 86.00 105 GLY A O 1
ATOM 792 N N . PRO A 1 106 ? 8.051 -1.121 9.572 1.00 87.12 106 PRO A N 1
ATOM 793 C CA . PRO A 1 106 ? 7.068 -0.796 10.604 1.00 87.12 106 PRO A CA 1
ATOM 794 C C . PRO A 1 106 ? 6.160 0.379 10.220 1.00 87.12 106 PRO A C 1
ATOM 796 O O . PRO A 1 106 ? 4.970 0.374 10.525 1.00 87.12 106 PRO A O 1
ATOM 799 N N . GLY A 1 107 ? 6.698 1.381 9.514 1.00 90.88 107 GLY A N 1
ATOM 800 C CA . GLY A 1 107 ? 5.925 2.532 9.038 1.00 90.88 107 GLY A CA 1
ATOM 801 C C . GLY A 1 107 ? 4.808 2.138 8.068 1.00 90.88 107 GLY A C 1
ATOM 802 O O . GLY A 1 107 ? 3.664 2.552 8.246 1.00 90.88 107 GLY A O 1
ATOM 803 N N . THR A 1 108 ? 5.110 1.276 7.093 1.00 91.56 108 THR A N 1
ATOM 804 C CA . THR A 1 108 ? 4.126 0.764 6.125 1.00 91.56 108 THR A CA 1
ATOM 805 C C . THR A 1 108 ? 3.082 -0.120 6.812 1.00 91.56 108 THR A C 1
ATOM 807 O O . THR A 1 108 ? 1.886 0.025 6.549 1.00 91.56 108 THR A O 1
ATOM 810 N N . ARG A 1 109 ? 3.505 -0.982 7.747 1.00 90.94 109 ARG A N 1
ATOM 811 C CA . ARG A 1 109 ? 2.597 -1.825 8.540 1.00 90.94 109 ARG A CA 1
ATOM 812 C C . ARG A 1 109 ? 1.644 -0.992 9.400 1.00 90.94 109 ARG A C 1
ATOM 814 O O . ARG A 1 109 ? 0.437 -1.209 9.358 1.00 90.94 109 ARG A O 1
ATOM 821 N N . ASN A 1 110 ? 2.157 -0.007 10.135 1.00 93.81 110 ASN A N 1
ATOM 822 C CA . ASN A 1 110 ? 1.336 0.872 10.972 1.00 93.81 110 ASN A CA 1
ATOM 823 C C . ASN A 1 110 ? 0.348 1.694 10.137 1.00 93.81 110 ASN A C 1
ATOM 825 O O . ASN A 1 110 ? -0.805 1.870 10.527 1.00 93.81 110 ASN A O 1
ATOM 829 N N . ALA A 1 111 ? 0.772 2.158 8.962 1.00 95.69 111 ALA A N 1
ATOM 830 C CA . ALA A 1 111 ? -0.117 2.841 8.035 1.00 95.69 111 ALA A CA 1
ATOM 831 C C . ALA A 1 111 ? -1.260 1.945 7.546 1.00 95.69 111 ALA A C 1
ATOM 833 O O . ALA A 1 111 ? -2.394 2.409 7.453 1.00 95.69 111 ALA A O 1
ATOM 834 N N . LEU A 1 112 ? -0.987 0.663 7.277 1.00 93.44 112 LEU A N 1
ATOM 835 C CA . LEU A 1 112 ? -2.022 -0.315 6.942 1.00 93.44 112 LEU A CA 1
ATOM 836 C C . LEU A 1 112 ? -3.013 -0.515 8.088 1.00 93.44 112 LEU A C 1
ATOM 838 O O . LEU A 1 112 ? -4.211 -0.420 7.845 1.00 93.44 112 LEU A O 1
ATOM 842 N N . VAL A 1 113 ? -2.529 -0.723 9.316 1.00 94.44 113 VAL A N 1
ATOM 843 C CA . VAL A 1 113 ? -3.372 -0.863 10.520 1.00 94.44 113 VAL A CA 1
ATOM 844 C C . VAL A 1 113 ? -4.304 0.345 10.666 1.00 94.44 113 VAL A C 1
ATOM 846 O O . VAL A 1 113 ? -5.518 0.190 10.815 1.00 94.44 113 VAL A O 1
ATOM 849 N N . ASN A 1 114 ? -3.757 1.558 10.558 1.00 96.88 114 ASN A N 1
ATOM 850 C CA . ASN A 1 114 ? -4.526 2.797 10.672 1.00 96.88 114 ASN A CA 1
ATOM 851 C C . ASN A 1 114 ? -5.540 2.954 9.535 1.00 96.88 114 ASN A C 1
ATOM 853 O O . ASN A 1 114 ? -6.699 3.283 9.780 1.00 96.88 114 ASN A O 1
ATOM 857 N N . PHE A 1 115 ? -5.119 2.692 8.297 1.00 96.62 115 PHE A N 1
ATOM 858 C CA . PHE A 1 115 ? -5.988 2.747 7.126 1.00 96.62 115 PHE A CA 1
ATOM 859 C C . PHE A 1 115 ? -7.147 1.751 7.229 1.00 96.62 115 PHE A C 1
ATOM 861 O O . PHE A 1 115 ? -8.293 2.110 6.965 1.00 96.62 115 PHE A O 1
ATOM 868 N N . GLN A 1 116 ? -6.861 0.511 7.628 1.00 96.38 116 GLN A N 1
ATOM 869 C CA . GLN A 1 116 ? -7.861 -0.534 7.817 1.00 96.38 116 GLN A CA 1
ATOM 870 C C . GLN A 1 116 ? -8.874 -0.133 8.887 1.00 96.38 116 GLN A C 1
ATOM 872 O O . GLN A 1 116 ? -10.071 -0.164 8.613 1.00 96.38 116 GLN A O 1
ATOM 877 N N . SER A 1 117 ? -8.401 0.332 10.046 1.00 97.25 117 SER A N 1
ATOM 878 C CA . SER A 1 117 ? -9.256 0.837 11.126 1.00 97.25 117 SER A CA 1
ATOM 879 C C . SER A 1 117 ? -10.163 1.979 10.650 1.00 97.25 117 SER A C 1
ATOM 881 O O . SER A 1 117 ? -11.384 1.911 10.792 1.00 97.25 117 SER A O 1
ATOM 883 N N . ALA A 1 118 ? -9.592 2.984 9.976 1.00 96.94 118 ALA A N 1
ATOM 884 C CA . ALA A 1 118 ? -10.337 4.119 9.428 1.00 96.94 118 ALA A CA 1
ATOM 885 C C . ALA A 1 118 ? -11.335 3.722 8.322 1.00 96.94 118 ALA A C 1
ATOM 887 O O . ALA A 1 118 ? -12.319 4.423 8.098 1.00 96.94 118 ALA A O 1
ATOM 888 N N . SER A 1 119 ? -11.095 2.596 7.646 1.00 95.25 119 SER A N 1
ATOM 889 C CA . SER A 1 119 ? -11.947 2.066 6.575 1.00 95.25 119 SER A CA 1
ATOM 890 C C . SER A 1 119 ? -12.956 1.016 7.058 1.00 95.25 119 SER A C 1
ATOM 892 O O . SER A 1 119 ? -13.646 0.421 6.230 1.00 95.25 119 SER A O 1
ATOM 894 N N . GLY A 1 120 ? -13.042 0.751 8.368 1.00 95.62 120 GLY A N 1
ATOM 895 C CA . GLY A 1 120 ? -13.947 -0.255 8.937 1.00 95.62 120 GLY A CA 1
ATOM 896 C C . GLY A 1 120 ? -13.542 -1.708 8.652 1.00 95.62 120 GLY A C 1
ATOM 897 O O . GLY A 1 120 ? -14.391 -2.596 8.659 1.00 95.62 120 GLY A O 1
ATOM 898 N N . LEU A 1 121 ? -12.260 -1.956 8.375 1.00 92.56 121 LEU A N 1
ATOM 899 C CA . LEU A 1 121 ? -11.683 -3.288 8.179 1.00 92.56 121 LEU A CA 1
ATOM 900 C C . LEU A 1 121 ? -11.006 -3.791 9.462 1.00 92.56 121 LEU A C 1
ATOM 902 O O . LEU A 1 121 ? -10.633 -3.006 10.333 1.00 92.56 121 LEU A O 1
ATOM 906 N N . TYR A 1 122 ? -10.782 -5.106 9.548 1.00 93.19 122 TYR A N 1
ATOM 907 C CA . TYR A 1 122 ? -9.932 -5.676 10.595 1.00 93.19 122 TYR A CA 1
ATOM 908 C C . TYR A 1 122 ? -8.483 -5.167 10.430 1.00 93.19 122 TYR A C 1
ATOM 910 O O . TYR A 1 122 ? -7.920 -5.324 9.342 1.00 93.19 122 TYR A O 1
ATOM 918 N N . PRO A 1 123 ? -7.882 -4.533 11.454 1.00 94.38 123 PRO A N 1
ATOM 919 C CA . PRO A 1 123 ? -6.611 -3.829 11.317 1.00 94.38 123 PRO A CA 1
ATOM 920 C C . PRO A 1 123 ? -5.407 -4.755 11.565 1.00 94.38 123 PRO A C 1
ATOM 922 O O . PRO A 1 123 ? -4.663 -4.584 12.528 1.00 94.38 123 PRO A O 1
ATOM 925 N N . ASP A 1 124 ? -5.220 -5.757 10.706 1.00 88.31 124 ASP A N 1
ATOM 926 C CA . ASP A 1 124 ? -4.129 -6.742 10.807 1.00 88.31 124 ASP A CA 1
ATOM 927 C C . ASP A 1 124 ? -2.777 -6.259 10.254 1.00 88.31 124 ASP A C 1
ATOM 929 O O . ASP A 1 124 ? -1.761 -6.942 10.399 1.00 88.31 124 ASP A O 1
ATOM 933 N N . GLY A 1 125 ? -2.732 -5.088 9.615 1.00 87.75 125 GLY A N 1
ATOM 934 C CA . GLY A 1 125 ? -1.520 -4.573 8.985 1.00 87.75 125 GLY A CA 1
ATOM 935 C C . GLY A 1 125 ? -1.085 -5.386 7.764 1.00 87.75 125 GLY A C 1
ATOM 936 O O . GLY A 1 125 ? 0.064 -5.268 7.335 1.00 87.75 125 GLY A O 1
ATOM 937 N N . VAL A 1 126 ? -1.977 -6.212 7.208 1.00 84.25 126 VAL A N 1
ATOM 938 C CA . VAL A 1 126 ? -1.734 -7.053 6.036 1.00 84.25 126 VAL A CA 1
ATOM 939 C C . VAL A 1 126 ? -2.532 -6.518 4.853 1.00 84.25 126 VAL A C 1
ATOM 941 O O . VAL A 1 126 ? -3.748 -6.321 4.883 1.00 84.25 126 VAL A O 1
ATOM 944 N N . TYR A 1 127 ? -1.849 -6.289 3.738 1.00 83.44 127 TYR A N 1
ATOM 945 C CA . TYR A 1 127 ? -2.525 -5.893 2.512 1.00 83.44 127 TYR A CA 1
ATOM 946 C C . TYR A 1 127 ? -3.203 -7.102 1.844 1.00 83.44 127 TYR A C 1
ATOM 948 O O . TYR A 1 127 ? -2.557 -7.944 1.216 1.00 83.44 127 TYR A O 1
ATOM 956 N N . GLY A 1 128 ? -4.533 -7.152 1.936 1.00 79.31 128 GLY A N 1
ATOM 957 C CA . GLY A 1 128 ? -5.381 -8.141 1.270 1.00 79.31 128 GLY A CA 1
ATOM 958 C C . GLY A 1 128 ? -6.337 -7.537 0.229 1.00 79.31 128 GLY A C 1
ATOM 959 O O . GLY A 1 128 ? -6.350 -6.320 0.017 1.00 79.31 128 GLY A O 1
ATOM 960 N N . PRO A 1 129 ? -7.168 -8.373 -0.426 1.00 76.12 129 PRO A N 1
ATOM 961 C CA . PRO A 1 129 ? -8.222 -7.931 -1.346 1.00 76.12 129 PRO A CA 1
ATOM 962 C C . PRO A 1 129 ? -9.157 -6.875 -0.744 1.00 76.12 129 PRO A C 1
ATOM 964 O O . PRO A 1 129 ? -9.422 -5.862 -1.386 1.00 76.12 129 PRO A O 1
ATOM 967 N N . ASN A 1 130 ? -9.584 -7.072 0.508 1.00 82.88 130 ASN A N 1
ATOM 968 C CA . ASN A 1 130 ? -10.467 -6.141 1.215 1.00 82.88 130 ASN A CA 1
ATOM 969 C C . ASN A 1 130 ? -9.808 -4.766 1.354 1.00 82.88 130 ASN A C 1
ATOM 971 O O . ASN A 1 130 ? -10.376 -3.771 0.906 1.00 82.88 130 ASN A O 1
ATO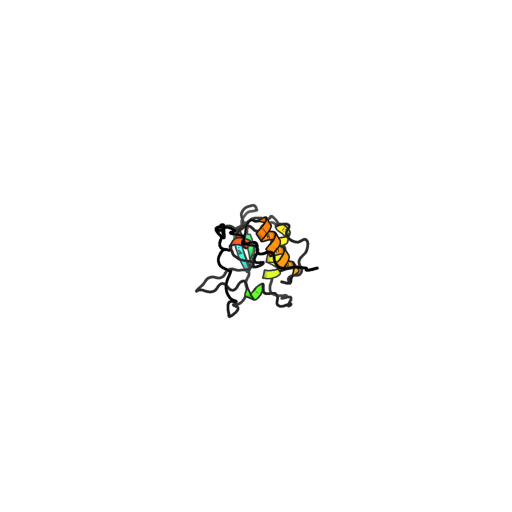M 975 N N . THR A 1 131 ? -8.567 -4.729 1.853 1.00 87.69 131 THR A N 1
ATOM 976 C CA . THR A 1 131 ? -7.751 -3.511 1.949 1.00 87.69 131 THR A CA 1
ATOM 977 C C . THR A 1 131 ?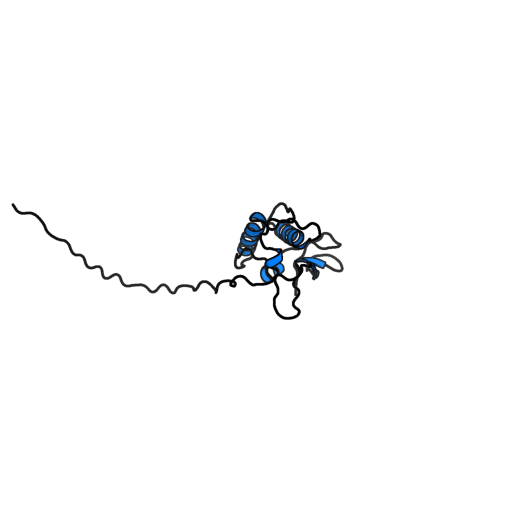 -7.609 -2.823 0.589 1.00 87.69 131 THR A C 1
ATOM 979 O O . THR A 1 131 ? -7.835 -1.622 0.471 1.00 87.69 131 THR A O 1
ATOM 982 N N . GLY A 1 132 ? -7.286 -3.577 -0.467 1.00 85.75 132 GLY A N 1
ATOM 983 C CA . GLY A 1 132 ? -7.113 -3.025 -1.813 1.00 85.75 132 GLY A CA 1
ATOM 984 C C . GLY A 1 132 ? -8.395 -2.472 -2.446 1.00 85.75 132 GLY A C 1
ATOM 985 O O . GLY A 1 132 ? -8.316 -1.489 -3.181 1.00 85.75 132 GLY A O 1
ATOM 986 N N . SER A 1 133 ? -9.553 -3.068 -2.147 1.00 84.81 133 SER A N 1
ATOM 987 C CA . SER A 1 133 ? -10.859 -2.684 -2.710 1.00 84.81 133 SER A CA 1
ATOM 988 C C . SER A 1 133 ? -11.409 -1.359 -2.173 1.00 84.81 133 SER A C 1
ATOM 990 O O . SER A 1 133 ? -12.226 -0.717 -2.830 1.00 84.81 133 SER A O 1
ATOM 992 N N . VAL A 1 134 ? -10.967 -0.935 -0.986 1.00 90.25 134 VAL A N 1
ATOM 993 C CA . VAL A 1 134 ? -11.375 0.339 -0.365 1.00 90.25 134 VAL A CA 1
ATOM 994 C C . VAL A 1 134 ? -10.316 1.435 -0.512 1.00 90.25 134 VAL A C 1
ATOM 996 O O . VAL A 1 134 ? -10.600 2.601 -0.258 1.00 90.25 134 VAL A O 1
ATOM 999 N N . MET A 1 135 ? -9.115 1.082 -0.974 1.00 91.62 135 MET A N 1
ATOM 1000 C CA . MET A 1 135 ? -8.004 2.009 -1.192 1.00 91.62 135 MET A CA 1
ATOM 1001 C C . MET A 1 135 ? -8.187 2.849 -2.462 1.00 91.62 135 MET A C 1
ATOM 1003 O O . MET A 1 135 ? -8.724 2.385 -3.473 1.00 91.62 135 MET A O 1
ATOM 1007 N N . THR A 1 136 ? -7.700 4.090 -2.413 1.00 92.62 136 THR A N 1
ATOM 1008 C CA . THR A 1 136 ? -7.610 4.970 -3.582 1.00 92.62 136 THR A CA 1
ATOM 1009 C C . THR A 1 136 ? -6.271 4.770 -4.283 1.00 92.62 136 THR A C 1
ATOM 1011 O O . THR A 1 136 ? -5.215 4.856 -3.663 1.00 92.62 136 THR A O 1
ATOM 1014 N N . TRP A 1 137 ? -6.312 4.545 -5.592 1.00 90.44 137 TRP A N 1
ATOM 1015 C CA . TRP A 1 137 ? -5.154 4.263 -6.430 1.00 90.44 137 TRP A CA 1
ATOM 1016 C C . TRP A 1 137 ? -4.946 5.346 -7.483 1.00 90.44 137 TRP A C 1
ATOM 1018 O O . TRP A 1 137 ? -5.903 5.936 -7.985 1.00 90.44 137 TRP A O 1
ATOM 1028 N N . ARG A 1 138 ? -3.683 5.576 -7.849 1.00 89.19 138 ARG A N 1
ATOM 1029 C CA . ARG A 1 138 ? -3.305 6.483 -8.936 1.00 89.19 138 ARG A CA 1
ATOM 1030 C C . ARG A 1 138 ? -3.474 5.810 -10.293 1.00 89.19 138 ARG A C 1
ATOM 1032 O O . ARG A 1 138 ? -2.992 4.695 -10.495 1.00 89.19 138 ARG A O 1
ATOM 1039 N N . GLU A 1 139 ? -4.086 6.515 -11.232 1.00 86.88 139 GLU A N 1
ATOM 1040 C CA . GLU A 1 139 ? -4.193 6.066 -12.616 1.00 86.88 139 GLU A CA 1
ATOM 1041 C C . GLU A 1 139 ? -2.851 6.115 -13.354 1.00 86.88 139 GLU A C 1
ATOM 1043 O O . GLU A 1 139 ? -2.006 6.977 -13.106 1.00 86.88 139 GLU A O 1
ATOM 1048 N N . ILE A 1 140 ? -2.667 5.186 -14.295 1.00 83.44 140 ILE A N 1
ATOM 1049 C CA . ILE A 1 140 ? -1.420 5.000 -15.048 1.00 83.44 140 ILE A CA 1
ATOM 1050 C C . ILE A 1 140 ? -1.176 6.161 -16.021 1.00 83.44 140 ILE A C 1
ATOM 1052 O O . ILE A 1 140 ? -0.059 6.667 -16.086 1.00 83.44 140 ILE A O 1
ATOM 1056 N N . TYR A 1 141 ? -2.206 6.591 -16.758 1.00 75.69 141 TYR A N 1
ATOM 1057 C CA . TYR A 1 141 ? -2.056 7.520 -17.889 1.00 75.69 141 TYR A CA 1
ATOM 1058 C C . TYR A 1 141 ? -2.619 8.925 -17.639 1.00 75.69 141 TYR A C 1
ATOM 1060 O O . TYR A 1 141 ? -2.211 9.869 -18.307 1.00 75.69 141 TYR A O 1
ATOM 1068 N N . GLY A 1 142 ? -3.539 9.083 -16.683 1.00 68.38 142 GLY A N 1
ATOM 1069 C CA . GLY A 1 142 ? -4.274 10.336 -16.476 1.00 68.38 142 GLY A CA 1
ATOM 1070 C C . GLY A 1 142 ? -3.895 11.123 -15.225 1.00 68.38 142 GLY A C 1
ATOM 1071 O O . GLY A 1 142 ? -4.401 12.224 -15.037 1.00 68.38 142 GLY A O 1
ATOM 1072 N N . GLY A 1 143 ? -3.073 10.568 -14.325 1.00 73.44 143 GLY A N 1
ATOM 1073 C CA . GLY A 1 143 ? -2.752 11.181 -13.025 1.00 73.44 143 GLY A CA 1
ATOM 1074 C C . GLY A 1 143 ? -3.944 11.348 -12.067 1.00 73.44 143 GLY A C 1
ATOM 1075 O O . GLY A 1 143 ? -3.732 11.647 -10.891 1.00 73.44 143 GLY A O 1
ATOM 1076 N N . ALA A 1 144 ? -5.172 11.123 -12.543 1.00 81.38 144 ALA A N 1
ATOM 1077 C CA . ALA A 1 144 ? -6.378 11.024 -11.743 1.00 81.38 144 ALA A CA 1
ATOM 1078 C C . ALA A 1 144 ? -6.294 9.831 -10.780 1.00 81.38 144 ALA A C 1
ATOM 1080 O O . ALA A 1 144 ? -5.393 8.989 -10.854 1.00 81.38 144 ALA A O 1
ATOM 1081 N N . LYS A 1 145 ? -7.217 9.788 -9.823 1.00 86.25 145 LYS A N 1
ATOM 1082 C CA . LYS A 1 145 ? -7.249 8.774 -8.773 1.00 86.25 145 LYS A CA 1
ATOM 1083 C C . LYS A 1 145 ? -8.615 8.115 -8.724 1.00 86.25 145 LYS A C 1
ATOM 1085 O O . LYS A 1 145 ? -9.625 8.770 -8.963 1.00 86.25 145 LYS A O 1
ATOM 1090 N N . GLY A 1 146 ? -8.639 6.838 -8.377 1.00 86.06 146 GLY A N 1
ATOM 1091 C CA . GLY A 1 146 ? -9.868 6.063 -8.363 1.00 86.06 146 GLY A CA 1
ATOM 1092 C C . GLY A 1 146 ? -9.785 4.835 -7.475 1.00 86.06 146 GLY A C 1
ATOM 1093 O O . GLY A 1 146 ? -8.719 4.454 -6.996 1.00 86.06 146 GLY A O 1
ATOM 1094 N N . ARG A 1 147 ? -10.934 4.202 -7.258 1.00 87.44 147 ARG A N 1
ATOM 1095 C CA . ARG A 1 147 ? -11.041 2.967 -6.474 1.00 87.44 147 ARG A CA 1
ATOM 1096 C C . ARG A 1 147 ? -11.153 1.767 -7.401 1.00 87.44 147 ARG A C 1
ATOM 1098 O O . ARG A 1 147 ? -11.911 1.818 -8.368 1.00 87.44 147 ARG A O 1
ATOM 1105 N N . TRP A 1 148 ? -10.409 0.701 -7.122 1.00 80.62 148 TRP A N 1
ATOM 1106 C CA . TRP A 1 148 ? -10.488 -0.535 -7.905 1.00 80.62 148 TRP A CA 1
ATOM 1107 C C . TRP A 1 148 ? -11.815 -1.270 -7.641 1.00 80.62 148 TRP A C 1
ATOM 1109 O O . TRP A 1 148 ? -12.252 -1.368 -6.496 1.00 80.62 148 TRP A O 1
ATOM 1119 N N . ILE A 1 149 ? -12.442 -1.774 -8.707 1.00 66.38 149 ILE A N 1
ATOM 1120 C CA . ILE A 1 149 ? -13.640 -2.627 -8.699 1.00 66.38 149 ILE A CA 1
ATOM 1121 C C . ILE A 1 149 ? -13.367 -4.014 -9.314 1.00 66.38 149 ILE A C 1
ATOM 1123 O O . ILE A 1 149 ? -12.577 -4.128 -10.255 1.00 66.38 149 ILE A O 1
ATOM 1127 N N . TRP A 1 150 ? -14.022 -5.046 -8.774 1.00 57.81 150 TRP A N 1
ATOM 1128 C CA . TRP A 1 150 ? -14.006 -6.420 -9.299 1.00 57.81 150 TRP A CA 1
ATOM 1129 C C . TRP A 1 150 ? -14.886 -6.571 -10.538 1.00 57.81 150 TRP A C 1
ATOM 1131 O O . TRP A 1 150 ? -15.970 -5.944 -10.562 1.00 57.81 150 TRP A O 1
#

Secondary structure (DSSP, 8-state):
----------------------------SPPP------EEEEEEESSSSS-EEEEE----SSS----GGGSS------TT--HHHHHHHHHHHTTS-S---S--SHHHHHHHHHHHHHTTS---S---HHHHHHSEEEBTTT--EEEE--